Protein AF-R4WRN5-F1 (afdb_monomer_lite)

Sequence (174 aa):
MAAIRNYYRAGVRIISVTLNGCSTPWAKAANTNDTAPKADFLKAAVREMNRLGILIDIGGSDQATQDIILDESKAPVAAIGVGLKAIVDNPLNIDMNKIADKFKTNGGILMLTMDCALMASKPENCTADDFRKLLSTAKGTGLNLGLGGVFDSSAKTPPGLEFKDLPALFDSLH

InterPro domains:
  IPR008257 Peptidase M19 [PF01244] (2-173)
  IPR008257 Peptidase M19 [PS51365] (1-174)
  IPR008257 Peptidase M19 [PTHR10443] (2-173)
  IPR032466 Metal-dependent hydrolase [SSF51556] (3-136)

Foldsee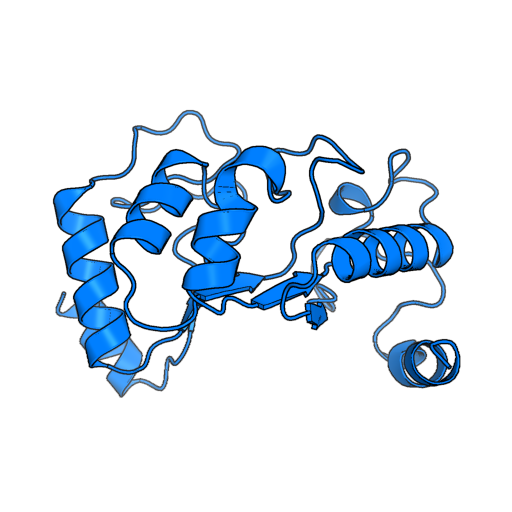k 3Di:
DVVVVVCVVVPAQEDECADAAGHDQAFAFQPDPDDHGPLVVLLVVLVVSLVSNRAYEPFRTHPRSVVSNLVRHQAAHEHAQAFACVQPVDSRHDDCVRCLVSNVVRLYEYAYEQFLNHQPPCSVADAVVSVVVRVVVVVVSVGHYHHRHCAPHPGDGHPQPHPVNVVVVVVVPD

Secondary structure (DSSP, 8-state):
-HHHHHHHHTT--EEES-BTTB--SSS-BTT--PPPP-HHHHHHHHHHHHHHTPEEE-TTB-HHHHHHHHHH-SS--EEEEE-BTTTS--TTSB-HHHHHHHHHHHT-EEEE---HHHH-SSGGG--HHHHHHHHHHHHHTT-EEEE---TTSSSPPPTT-SGGGHHHHHHTT-

Radius of gyration: 16.21 Å; chains: 1; bounding box: 40×31×41 Å

pLDDT: mean 93.56, std 5.92, range [57.69, 98.56]

Structure (mmCIF, N/CA/C/O backbone):
data_AF-R4WRN5-F1
#
_entry.id   AF-R4WRN5-F1
#
loop_
_atom_site.group_PDB
_atom_site.id
_atom_site.type_symbol
_atom_site.label_atom_id
_atom_site.label_alt_id
_atom_site.label_comp_id
_atom_site.label_asym_id
_atom_site.label_entity_id
_atom_site.label_seq_id
_atom_site.pdbx_PDB_ins_code
_atom_site.Cartn_x
_atom_site.Cartn_y
_atom_site.Cartn_z
_atom_site.occupancy
_atom_site.B_iso_or_equiv
_atom_site.auth_seq_id
_atom_site.auth_comp_id
_atom_site.auth_asym_id
_atom_site.auth_atom_id
_atom_site.pdbx_PDB_model_num
ATOM 1 N N . MET A 1 1 ? 16.235 -6.077 -14.374 1.00 91.62 1 MET A N 1
ATOM 2 C CA . MET A 1 1 ? 15.119 -7.048 -14.502 1.00 91.62 1 MET A CA 1
ATOM 3 C C . MET A 1 1 ? 15.473 -8.488 -14.116 1.00 91.62 1 MET A C 1
ATOM 5 O O . MET A 1 1 ? 14.589 -9.181 -13.630 1.00 91.62 1 MET A O 1
ATOM 9 N N . ALA A 1 2 ? 16.723 -8.960 -14.258 1.00 93.81 2 ALA A N 1
ATOM 10 C CA . ALA A 1 2 ? 17.101 -10.337 -13.886 1.00 93.81 2 ALA A CA 1
ATOM 11 C C . ALA A 1 2 ? 16.743 -10.727 -12.433 1.00 93.81 2 ALA A C 1
ATOM 13 O O . ALA A 1 2 ? 16.254 -11.829 -12.208 1.00 93.81 2 ALA A O 1
ATOM 14 N N . ALA A 1 3 ? 16.903 -9.806 -11.475 1.00 94.75 3 ALA A N 1
ATOM 15 C CA . ALA A 1 3 ? 16.552 -10.033 -10.071 1.00 94.75 3 ALA A CA 1
ATOM 16 C C . ALA A 1 3 ? 15.064 -10.381 -9.863 1.00 94.75 3 ALA A C 1
ATOM 18 O O . ALA A 1 3 ? 14.766 -11.380 -9.221 1.00 94.75 3 ALA A O 1
ATOM 19 N N . ILE A 1 4 ? 14.133 -9.632 -10.472 1.00 96.56 4 ILE A N 1
ATOM 20 C CA . ILE A 1 4 ? 12.682 -9.904 -10.387 1.00 96.56 4 ILE A CA 1
ATOM 21 C C . ILE A 1 4 ? 12.366 -11.315 -10.909 1.00 96.56 4 ILE A C 1
ATOM 23 O O . ILE A 1 4 ? 11.627 -12.069 -10.282 1.00 96.56 4 ILE A O 1
ATOM 27 N N . ARG A 1 5 ? 12.994 -11.719 -12.021 1.00 98.12 5 ARG A N 1
ATOM 28 C CA . ARG A 1 5 ? 12.837 -13.070 -12.589 1.00 98.12 5 ARG A CA 1
ATOM 29 C C . ARG A 1 5 ? 13.411 -14.158 -11.680 1.00 98.12 5 ARG A C 1
ATOM 31 O O . ARG A 1 5 ? 12.839 -15.241 -11.605 1.00 98.12 5 ARG A O 1
ATOM 38 N N . ASN A 1 6 ? 14.533 -13.889 -11.011 1.00 98.12 6 ASN A N 1
ATOM 39 C CA . ASN A 1 6 ? 15.113 -14.803 -10.025 1.00 98.12 6 ASN A CA 1
ATOM 40 C C . ASN A 1 6 ? 14.170 -14.987 -8.831 1.00 98.12 6 ASN A C 1
ATOM 42 O O . ASN A 1 6 ? 13.878 -16.124 -8.476 1.00 98.12 6 ASN A O 1
ATOM 46 N N . TYR A 1 7 ? 13.636 -13.896 -8.274 1.00 97.62 7 TYR A N 1
ATOM 47 C CA . TYR A 1 7 ? 12.658 -13.955 -7.184 1.00 97.62 7 TYR A CA 1
ATOM 48 C C . TYR A 1 7 ? 11.397 -14.720 -7.585 1.00 97.62 7 TYR A C 1
ATOM 50 O O . TYR A 1 7 ? 10.942 -15.589 -6.846 1.00 97.62 7 TYR A O 1
ATOM 58 N N . TYR A 1 8 ? 10.877 -14.479 -8.789 1.00 98.38 8 TYR A N 1
ATOM 59 C CA . TYR A 1 8 ? 9.744 -15.238 -9.312 1.00 98.38 8 TYR A CA 1
ATOM 60 C C . TYR A 1 8 ? 10.016 -16.747 -9.360 1.00 98.38 8 TYR A C 1
ATOM 62 O O . TYR A 1 8 ? 9.193 -17.544 -8.901 1.00 98.38 8 TYR A O 1
ATOM 70 N N . ARG A 1 9 ? 11.186 -17.146 -9.882 1.00 98.44 9 ARG A N 1
ATOM 71 C CA . ARG A 1 9 ? 11.615 -18.553 -9.921 1.00 98.44 9 ARG A CA 1
ATOM 72 C C . ARG A 1 9 ? 11.784 -19.156 -8.530 1.00 98.44 9 ARG A C 1
ATOM 74 O O . ARG A 1 9 ? 11.516 -20.337 -8.365 1.00 98.44 9 ARG A O 1
ATOM 81 N N . ALA A 1 10 ? 12.177 -18.348 -7.550 1.00 98.25 10 ALA A N 1
ATOM 82 C CA . ALA A 1 10 ? 12.261 -18.752 -6.150 1.00 98.25 10 ALA A CA 1
ATOM 83 C C . ALA A 1 10 ? 10.889 -18.853 -5.452 1.00 98.25 10 ALA A C 1
ATOM 85 O O . ALA A 1 10 ? 10.831 -19.258 -4.298 1.00 98.25 10 ALA A O 1
ATOM 86 N N . GLY A 1 11 ? 9.788 -18.502 -6.129 1.00 98.31 11 GLY A N 1
ATOM 87 C CA . GLY A 1 11 ? 8.427 -18.628 -5.597 1.00 98.31 11 GLY A CA 1
ATOM 88 C C . GLY A 1 11 ? 7.770 -17.314 -5.174 1.00 98.31 11 GLY A C 1
ATOM 89 O O . GLY A 1 11 ? 6.610 -17.332 -4.779 1.00 98.31 11 GLY A O 1
ATOM 90 N N . VAL A 1 12 ? 8.440 -16.164 -5.308 1.00 98.25 12 VAL A N 1
ATOM 91 C CA . VAL A 1 12 ? 7.850 -14.856 -4.970 1.00 98.25 12 VAL A CA 1
ATOM 92 C C . VAL A 1 12 ? 6.668 -14.541 -5.892 1.00 98.25 12 VAL A C 1
ATOM 94 O O . VAL A 1 12 ? 6.775 -14.660 -7.117 1.00 98.25 12 VAL A O 1
ATOM 97 N N . ARG A 1 13 ? 5.535 -14.136 -5.308 1.00 98.12 13 ARG A N 1
ATOM 98 C CA . ARG A 1 13 ? 4.293 -13.777 -6.027 1.00 98.12 13 ARG A CA 1
ATOM 99 C C . ARG A 1 13 ? 3.763 -12.387 -5.704 1.00 98.12 13 ARG A C 1
ATOM 101 O O . ARG A 1 13 ? 2.856 -11.921 -6.382 1.00 98.12 13 ARG A O 1
ATOM 108 N N . ILE A 1 14 ? 4.360 -11.719 -4.728 1.00 97.62 14 ILE A N 1
ATOM 109 C CA . ILE A 1 14 ? 4.066 -10.337 -4.379 1.00 97.62 14 ILE A CA 1
ATOM 110 C C . ILE A 1 14 ? 5.370 -9.609 -4.075 1.00 97.62 14 ILE A C 1
ATOM 112 O O . ILE A 1 14 ? 6.287 -10.204 -3.507 1.00 97.62 14 ILE A O 1
ATOM 116 N N . ILE A 1 15 ? 5.472 -8.348 -4.486 1.00 97.31 15 ILE A N 1
ATOM 117 C CA . ILE A 1 15 ? 6.605 -7.479 -4.163 1.00 97.31 15 ILE A CA 1
ATOM 118 C C . ILE A 1 15 ? 6.063 -6.141 -3.668 1.00 97.31 15 ILE A C 1
ATOM 120 O O . ILE A 1 15 ? 5.425 -5.416 -4.432 1.00 97.31 15 ILE A O 1
ATOM 124 N N . SER A 1 16 ? 6.380 -5.801 -2.418 1.00 96.31 16 SER A N 1
ATOM 125 C CA . SER A 1 16 ? 6.275 -4.435 -1.900 1.00 96.31 16 SER A CA 1
ATOM 126 C C . SER A 1 16 ? 7.426 -3.613 -2.468 1.00 96.31 16 SER A C 1
ATOM 128 O O . SER A 1 16 ? 8.598 -3.956 -2.290 1.00 96.31 16 SER A O 1
ATOM 130 N N . VAL A 1 17 ? 7.111 -2.553 -3.215 1.00 96.00 17 VAL A N 1
ATOM 131 C CA . VAL A 1 17 ? 8.131 -1.759 -3.933 1.00 96.00 17 VAL A CA 1
ATOM 132 C C . VAL A 1 17 ? 9.020 -0.938 -2.999 1.00 96.00 17 VAL A C 1
ATOM 134 O O . VAL A 1 17 ? 10.113 -0.525 -3.391 1.00 96.00 17 VAL A O 1
ATOM 137 N N . THR A 1 18 ? 8.548 -0.719 -1.774 1.00 95.44 18 THR A N 1
ATOM 138 C CA . THR A 1 18 ? 9.202 0.003 -0.679 1.00 95.44 18 THR A CA 1
ATOM 139 C C . THR A 1 18 ? 8.720 -0.552 0.659 1.00 95.44 18 THR A C 1
ATOM 141 O O . THR A 1 18 ? 7.716 -1.258 0.711 1.00 95.44 18 THR A O 1
ATOM 144 N N . LEU A 1 19 ? 9.399 -0.188 1.746 1.00 90.44 19 LEU A N 1
ATOM 145 C CA . LEU A 1 19 ? 8.935 -0.416 3.116 1.00 90.44 19 LEU A CA 1
ATOM 146 C C . LEU A 1 19 ? 9.020 0.886 3.920 1.00 90.44 19 LEU A C 1
ATOM 148 O O . LEU A 1 19 ? 9.644 1.854 3.485 1.00 90.44 19 LEU A O 1
ATOM 152 N N . ASN A 1 20 ? 8.403 0.904 5.103 1.00 89.06 20 ASN A N 1
ATOM 153 C CA . ASN A 1 20 ? 8.467 2.027 6.038 1.00 89.06 20 ASN A CA 1
ATOM 154 C C . ASN A 1 20 ? 9.929 2.462 6.283 1.00 89.06 20 ASN A C 1
ATOM 156 O O . ASN A 1 20 ? 10.742 1.677 6.768 1.00 89.06 20 ASN A O 1
ATOM 160 N N . GLY A 1 21 ? 10.258 3.705 5.921 1.00 89.56 21 GLY A N 1
ATOM 161 C CA . GLY A 1 21 ? 11.592 4.289 6.068 1.00 89.56 21 GLY A CA 1
ATOM 162 C C . GLY A 1 21 ? 12.654 3.746 5.104 1.00 89.56 21 GLY A C 1
ATOM 163 O O . GLY A 1 21 ? 13.825 4.080 5.256 1.00 89.56 21 GLY A O 1
ATOM 164 N N . CYS A 1 22 ? 12.283 2.908 4.132 1.00 92.06 22 CYS A N 1
ATOM 165 C CA . CYS A 1 22 ? 13.217 2.212 3.247 1.00 92.06 22 CYS A CA 1
ATOM 166 C C . CYS A 1 22 ? 12.805 2.356 1.777 1.00 92.06 22 CYS A C 1
ATOM 168 O O . CYS A 1 22 ? 11.980 1.589 1.265 1.00 92.06 22 CYS A O 1
ATOM 170 N N . SER A 1 23 ? 13.419 3.318 1.084 1.00 94.44 23 SER A N 1
ATOM 171 C CA . SER A 1 23 ? 13.331 3.414 -0.375 1.00 94.44 23 SER A CA 1
ATOM 172 C C . SER A 1 23 ? 14.168 2.331 -1.050 1.00 94.44 23 SER A C 1
ATOM 174 O O . SER A 1 23 ? 15.172 1.853 -0.520 1.00 94.44 23 SER A O 1
ATOM 176 N N . THR A 1 24 ? 13.789 1.971 -2.270 1.00 91.75 24 THR A N 1
ATOM 177 C CA . THR A 1 24 ? 14.636 1.168 -3.154 1.00 91.75 24 THR A CA 1
ATOM 178 C C . THR A 1 24 ? 15.350 2.086 -4.149 1.00 91.75 24 THR A C 1
ATOM 180 O O . THR A 1 24 ? 14.964 3.241 -4.320 1.00 91.75 24 THR A O 1
ATOM 183 N N . PRO A 1 25 ? 16.368 1.610 -4.892 1.00 89.88 25 PRO A N 1
ATOM 184 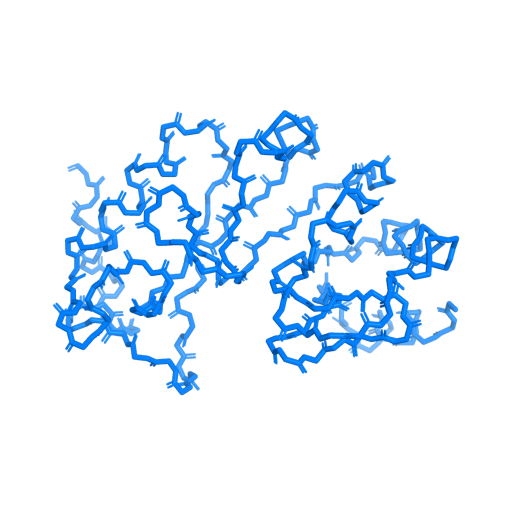C CA . PRO A 1 25 ? 17.038 2.434 -5.903 1.00 89.88 25 PRO A CA 1
ATOM 185 C C . PRO A 1 25 ? 16.138 2.950 -7.042 1.00 89.88 25 PRO A C 1
ATOM 187 O O . PRO A 1 25 ? 16.632 3.665 -7.918 1.00 89.88 25 PRO A O 1
ATOM 190 N N . TRP A 1 26 ? 14.868 2.535 -7.088 1.00 90.31 26 TRP A N 1
ATOM 191 C CA . TRP A 1 26 ? 13.920 2.809 -8.165 1.00 90.31 26 TRP A CA 1
ATOM 192 C C . TRP A 1 26 ? 12.517 3.236 -7.699 1.00 90.31 26 TRP A C 1
ATOM 194 O O . TRP A 1 26 ? 11.770 3.751 -8.529 1.00 90.31 26 TRP A O 1
ATOM 204 N N . ALA A 1 27 ? 12.179 3.099 -6.415 1.00 96.19 27 ALA A N 1
ATOM 205 C CA . ALA A 1 27 ? 10.916 3.537 -5.819 1.00 96.19 27 ALA A CA 1
ATOM 206 C C . ALA A 1 27 ? 11.168 4.224 -4.468 1.00 96.19 27 ALA A C 1
ATOM 208 O O . ALA A 1 27 ? 12.062 3.813 -3.725 1.00 96.19 27 ALA A O 1
ATOM 209 N N . LYS A 1 28 ? 10.383 5.257 -4.149 1.00 97.06 28 LYS A N 1
ATOM 210 C CA . LYS A 1 28 ? 10.576 6.082 -2.951 1.00 97.06 28 LYS A CA 1
ATOM 211 C C . LYS A 1 28 ? 9.559 5.735 -1.864 1.00 97.06 28 LYS A C 1
ATOM 213 O O . LYS A 1 28 ? 8.362 5.662 -2.134 1.00 97.06 28 LYS A O 1
ATOM 218 N N . ALA A 1 29 ? 10.036 5.539 -0.635 1.00 96.88 29 ALA A N 1
ATOM 219 C CA . ALA A 1 29 ? 9.181 5.324 0.529 1.00 96.88 29 ALA A CA 1
ATOM 220 C C . ALA A 1 29 ? 8.552 6.643 1.011 1.00 96.88 29 ALA A C 1
ATOM 222 O O . ALA A 1 29 ? 9.182 7.704 0.957 1.00 96.88 29 ALA A O 1
ATOM 223 N N . ALA A 1 30 ? 7.323 6.574 1.523 1.00 95.38 30 ALA A N 1
ATOM 224 C CA . ALA A 1 30 ? 6.486 7.738 1.817 1.00 95.38 30 ALA A CA 1
ATOM 225 C C . ALA A 1 30 ? 7.044 8.670 2.902 1.00 95.38 30 ALA A C 1
ATOM 227 O O . ALA A 1 30 ? 6.769 9.868 2.891 1.00 95.38 30 ALA A O 1
ATOM 228 N N . ASN A 1 31 ? 7.820 8.134 3.840 1.00 92.69 31 ASN A N 1
ATOM 229 C CA . ASN A 1 31 ? 8.346 8.848 5.002 1.00 92.69 31 ASN A CA 1
ATOM 230 C C . ASN A 1 31 ? 9.872 9.020 4.955 1.00 92.69 31 ASN A C 1
ATOM 232 O O . ASN A 1 31 ? 10.547 8.941 5.979 1.00 92.69 31 ASN A O 1
ATOM 236 N N . THR A 1 32 ? 10.416 9.254 3.760 1.00 92.75 32 THR A N 1
ATOM 237 C CA . THR A 1 32 ? 11.851 9.482 3.547 1.00 92.75 32 THR A CA 1
ATOM 238 C C . THR A 1 32 ? 12.114 10.782 2.787 1.00 92.75 32 THR A C 1
ATOM 240 O O . THR A 1 32 ? 11.305 11.238 1.972 1.00 92.75 32 THR A O 1
ATOM 243 N N . ASN A 1 33 ? 13.303 11.347 3.003 1.00 90.81 33 ASN A N 1
ATOM 244 C CA . ASN A 1 33 ? 13.830 12.470 2.220 1.00 90.81 33 ASN A CA 1
ATOM 245 C C . ASN A 1 33 ? 14.636 12.002 0.997 1.00 90.81 33 ASN A C 1
ATOM 247 O O . ASN A 1 33 ? 15.376 12.789 0.408 1.00 90.81 33 ASN A O 1
ATOM 251 N N . ASP A 1 34 ? 14.492 10.733 0.608 1.00 91.69 34 ASP A N 1
ATOM 252 C CA . ASP A 1 34 ? 15.205 10.166 -0.530 1.00 91.69 34 ASP A CA 1
ATOM 253 C C . ASP A 1 34 ? 14.795 10.830 -1.847 1.00 91.69 34 ASP A C 1
ATOM 255 O O . ASP A 1 34 ? 13.762 11.509 -1.965 1.00 91.69 34 ASP A O 1
ATOM 259 N N . THR A 1 35 ? 15.624 10.615 -2.865 1.00 88.19 35 THR A N 1
ATOM 260 C CA . THR A 1 35 ? 15.367 11.100 -4.219 1.00 88.19 35 THR A CA 1
ATOM 261 C C . THR A 1 35 ? 14.089 10.498 -4.794 1.00 88.19 35 THR A C 1
ATOM 263 O O . THR A 1 35 ? 13.702 9.383 -4.450 1.00 88.19 35 THR A O 1
ATOM 266 N N . ALA A 1 36 ? 13.468 11.229 -5.718 1.00 88.69 36 ALA A N 1
ATOM 267 C CA . ALA A 1 36 ? 12.290 10.782 -6.453 1.00 88.69 36 ALA A CA 1
ATOM 268 C C . ALA A 1 36 ? 12.478 9.392 -7.110 1.00 88.69 36 ALA A C 1
ATOM 270 O O . ALA A 1 36 ? 13.611 9.009 -7.437 1.00 88.69 36 ALA A O 1
ATOM 271 N N . PRO A 1 37 ? 11.381 8.645 -7.350 1.00 91.12 37 PRO A N 1
ATOM 272 C CA . PRO A 1 37 ? 11.440 7.357 -8.034 1.00 91.12 37 PRO A CA 1
ATOM 273 C C . PRO A 1 37 ? 12.080 7.480 -9.422 1.00 91.12 37 PRO A C 1
ATOM 275 O O . PRO A 1 37 ? 11.872 8.452 -10.154 1.00 91.12 37 PRO A O 1
ATOM 278 N N . LYS A 1 38 ? 12.830 6.452 -9.831 1.00 94.56 38 LYS A N 1
ATOM 279 C CA . LYS A 1 38 ? 13.424 6.392 -11.175 1.00 94.56 38 LYS A CA 1
ATOM 280 C C . LYS A 1 38 ? 12.375 5.900 -12.164 1.00 94.56 38 LYS A C 1
ATOM 282 O O . LYS A 1 38 ? 12.301 4.702 -12.434 1.00 94.56 38 LYS A O 1
ATOM 287 N N . ALA A 1 39 ? 11.574 6.829 -12.685 1.00 94.44 39 ALA A N 1
ATOM 288 C CA . ALA A 1 39 ? 10.355 6.543 -13.443 1.00 94.44 39 ALA A CA 1
ATOM 289 C C . ALA A 1 39 ? 10.523 5.482 -14.544 1.00 94.44 39 ALA A C 1
ATOM 291 O O . ALA A 1 39 ? 9.764 4.517 -14.566 1.00 94.44 39 ALA A O 1
ATOM 292 N N . ASP A 1 40 ? 11.530 5.595 -15.412 1.00 96.62 40 ASP A N 1
ATOM 293 C CA . ASP A 1 40 ? 11.714 4.640 -16.517 1.00 96.62 40 ASP A CA 1
ATOM 294 C C . ASP A 1 40 ? 12.034 3.224 -16.028 1.00 96.62 40 ASP A C 1
ATOM 296 O O . ASP A 1 40 ? 11.514 2.235 -16.553 1.00 96.62 40 ASP A O 1
ATOM 300 N N . PHE A 1 41 ? 12.854 3.115 -14.979 1.00 96.50 41 PHE A N 1
ATOM 301 C CA . PHE A 1 41 ? 13.166 1.821 -14.383 1.00 96.50 41 PHE A CA 1
ATOM 302 C C . PHE A 1 41 ? 11.948 1.238 -13.668 1.00 96.50 41 PHE A C 1
ATOM 304 O O . PHE A 1 41 ? 11.664 0.051 -13.827 1.00 96.50 41 PHE A O 1
ATOM 311 N N . LEU A 1 42 ? 11.223 2.061 -12.904 1.00 97.75 42 LEU A N 1
ATOM 312 C CA . LEU A 1 42 ? 10.011 1.654 -12.201 1.00 97.75 42 LEU A CA 1
ATOM 313 C C . LEU A 1 42 ? 8.957 1.145 -13.191 1.00 97.75 42 LEU A C 1
ATOM 315 O O . LEU A 1 42 ? 8.451 0.041 -13.015 1.00 97.75 42 LEU A O 1
ATOM 319 N N . LYS A 1 43 ? 8.714 1.861 -14.295 1.00 98.31 43 LYS A N 1
ATOM 320 C CA . LYS A 1 43 ? 7.802 1.416 -15.361 1.00 98.31 43 LYS A CA 1
ATOM 321 C C . LYS A 1 43 ? 8.228 0.080 -15.967 1.00 98.31 43 LYS A C 1
ATOM 323 O O . LYS A 1 43 ? 7.411 -0.824 -16.137 1.00 98.31 43 LYS A O 1
ATOM 328 N N . ALA A 1 44 ? 9.519 -0.089 -16.258 1.00 98.00 44 ALA A N 1
ATOM 329 C CA . ALA A 1 44 ? 10.042 -1.359 -16.759 1.00 98.00 44 ALA A CA 1
ATOM 330 C C . ALA A 1 44 ? 9.875 -2.507 -15.744 1.00 98.00 44 ALA A C 1
ATOM 332 O O . ALA A 1 44 ? 9.559 -3.631 -16.140 1.00 98.00 44 ALA A O 1
ATOM 333 N N . ALA A 1 45 ? 10.045 -2.233 -14.447 1.00 97.81 45 ALA A N 1
ATOM 334 C CA . ALA A 1 45 ? 9.816 -3.200 -13.377 1.00 97.81 45 ALA A CA 1
ATOM 335 C C . ALA A 1 45 ? 8.333 -3.581 -13.256 1.00 97.81 45 ALA A C 1
ATOM 337 O O . ALA A 1 45 ? 8.032 -4.770 -13.182 1.00 97.81 45 ALA A O 1
ATOM 338 N N . VAL A 1 46 ? 7.415 -2.607 -13.310 1.00 98.44 46 VAL A N 1
ATOM 339 C CA . VAL A 1 46 ? 5.955 -2.826 -13.300 1.00 98.44 46 VAL A CA 1
ATOM 340 C C . VAL A 1 46 ? 5.537 -3.739 -14.449 1.00 98.44 46 VAL A C 1
ATOM 342 O O . VAL A 1 46 ? 4.904 -4.769 -14.218 1.00 98.44 46 VAL A O 1
ATOM 345 N N . ARG A 1 47 ? 5.972 -3.434 -15.678 1.00 98.44 47 ARG A N 1
ATOM 346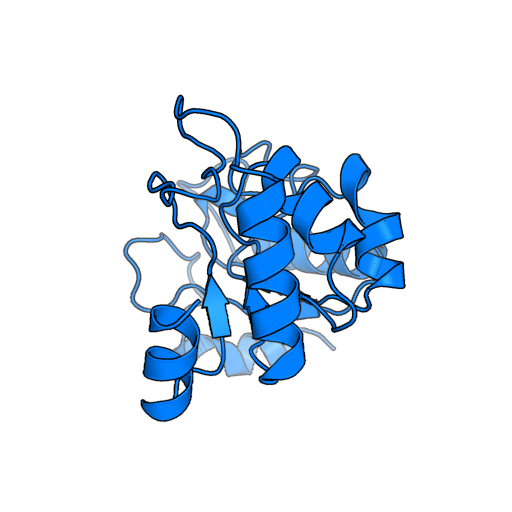 C CA . ARG A 1 47 ? 5.696 -4.268 -16.861 1.00 98.44 47 ARG A CA 1
ATOM 347 C C . ARG A 1 47 ? 6.187 -5.701 -16.682 1.00 98.44 47 ARG A C 1
ATOM 349 O O . ARG A 1 47 ? 5.486 -6.642 -17.043 1.00 98.44 47 ARG A O 1
ATOM 356 N N . GLU A 1 48 ? 7.386 -5.880 -16.133 1.00 98.38 48 GLU A N 1
ATOM 357 C CA . GLU A 1 48 ? 7.957 -7.208 -15.910 1.00 98.38 48 GLU A CA 1
ATOM 358 C C . GLU A 1 48 ? 7.217 -7.977 -14.804 1.00 98.38 48 GLU A C 1
ATOM 360 O O . GLU A 1 48 ? 6.976 -9.172 -14.968 1.00 98.38 48 GLU A O 1
ATOM 365 N N . MET A 1 49 ? 6.811 -7.310 -13.719 1.00 98.50 49 MET A N 1
ATOM 366 C CA . MET A 1 49 ? 5.992 -7.909 -12.659 1.00 98.50 49 MET A CA 1
ATOM 367 C C . MET A 1 49 ? 4.615 -8.325 -13.187 1.00 98.50 49 MET A C 1
ATOM 369 O O . MET A 1 49 ? 4.219 -9.472 -12.990 1.00 98.50 49 MET A O 1
ATOM 373 N N . ASN A 1 50 ? 3.937 -7.463 -13.954 1.00 98.56 50 ASN A N 1
ATOM 374 C CA . ASN A 1 50 ? 2.686 -7.814 -14.630 1.00 98.56 50 ASN A CA 1
ATOM 375 C C . ASN A 1 50 ? 2.865 -9.009 -15.581 1.00 98.56 50 ASN A C 1
ATOM 377 O O . ASN A 1 50 ? 2.069 -9.943 -15.542 1.00 98.56 50 ASN A O 1
ATOM 381 N N . ARG A 1 51 ? 3.931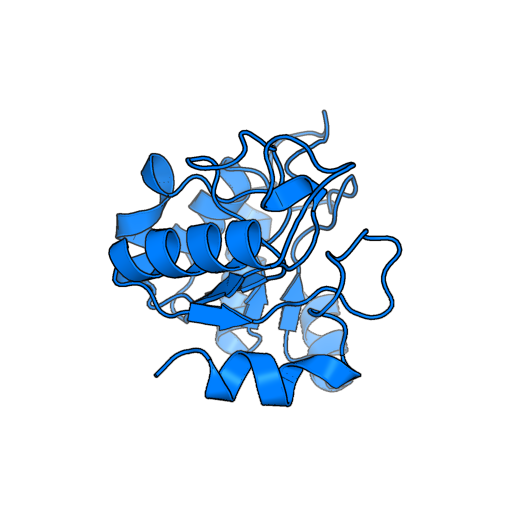 -9.026 -16.397 1.00 98.50 51 ARG A N 1
ATOM 382 C CA . ARG A 1 51 ? 4.229 -10.130 -17.331 1.00 98.50 51 ARG A CA 1
ATOM 383 C C . ARG A 1 51 ? 4.420 -11.471 -16.615 1.00 98.50 51 ARG A C 1
ATOM 385 O O . ARG A 1 51 ? 4.113 -12.514 -17.184 1.00 98.50 51 ARG A O 1
ATOM 392 N N . LEU A 1 52 ? 4.976 -11.451 -15.405 1.00 98.44 52 LEU A N 1
ATOM 393 C CA . LEU A 1 52 ? 5.221 -12.644 -14.590 1.00 98.44 52 LEU A CA 1
ATOM 394 C C . LEU A 1 52 ? 4.016 -13.051 -13.728 1.00 98.44 52 LEU A C 1
ATOM 396 O O . LEU A 1 52 ? 4.015 -14.157 -13.193 1.00 98.44 52 LEU A O 1
ATOM 400 N N . GLY A 1 53 ? 3.011 -12.186 -13.576 1.00 98.06 53 GLY A N 1
ATOM 401 C CA . GLY A 1 53 ? 1.919 -12.398 -12.625 1.00 98.06 53 GLY A CA 1
ATOM 402 C C . GLY A 1 53 ? 2.350 -12.201 -11.168 1.00 98.06 53 GLY A C 1
ATOM 403 O O . GLY A 1 53 ? 1.912 -12.939 -10.291 1.00 98.06 53 GLY A O 1
ATOM 404 N N . ILE A 1 54 ? 3.248 -11.245 -10.912 1.00 98.56 54 ILE A N 1
ATOM 405 C CA . ILE A 1 54 ? 3.598 -10.793 -9.560 1.00 98.56 54 ILE A CA 1
ATOM 406 C C . ILE A 1 54 ? 2.666 -9.640 -9.183 1.00 98.56 54 ILE A C 1
ATOM 408 O O . ILE A 1 54 ? 2.605 -8.639 -9.900 1.00 98.56 54 ILE A O 1
ATOM 412 N N . LEU A 1 55 ? 1.981 -9.771 -8.047 1.00 98.38 55 LEU A N 1
ATOM 413 C CA . LEU A 1 55 ? 1.189 -8.698 -7.456 1.00 98.38 55 LEU A CA 1
ATOM 414 C C . LEU A 1 55 ? 2.119 -7.583 -6.962 1.00 98.38 55 LEU A C 1
ATOM 416 O O . LEU A 1 55 ? 3.119 -7.840 -6.288 1.00 98.38 55 LEU A O 1
ATOM 420 N N . ILE A 1 56 ? 1.799 -6.344 -7.319 1.00 98.56 56 ILE A N 1
ATOM 421 C CA . ILE A 1 56 ? 2.579 -5.174 -6.919 1.00 98.56 56 ILE A CA 1
ATOM 422 C C . ILE A 1 56 ? 1.912 -4.575 -5.690 1.00 98.56 56 ILE A C 1
ATOM 424 O O . ILE A 1 56 ? 0.744 -4.194 -5.761 1.00 98.56 56 ILE A O 1
ATOM 428 N N . ASP A 1 57 ? 2.649 -4.499 -4.586 1.00 98.00 57 ASP A N 1
ATOM 429 C CA . ASP A 1 57 ? 2.211 -3.808 -3.380 1.00 98.00 57 ASP A CA 1
ATOM 430 C C . ASP A 1 57 ? 2.814 -2.396 -3.331 1.00 98.00 57 ASP A C 1
ATOM 432 O O . ASP A 1 57 ? 4.037 -2.219 -3.362 1.00 98.00 57 ASP A O 1
ATOM 436 N N . ILE A 1 58 ? 1.932 -1.395 -3.298 1.00 97.62 58 ILE A N 1
ATOM 437 C CA . ILE A 1 58 ? 2.266 0.034 -3.236 1.00 97.62 58 ILE A CA 1
ATOM 438 C C . ILE A 1 58 ? 2.248 0.581 -1.800 1.00 97.62 58 ILE A C 1
ATOM 440 O O . ILE A 1 58 ? 2.497 1.773 -1.599 1.00 97.62 58 ILE A O 1
ATOM 444 N N . GLY A 1 59 ? 1.955 -0.258 -0.801 1.00 96.00 59 GLY A N 1
ATOM 445 C CA . GLY A 1 59 ? 2.000 0.107 0.612 1.00 96.00 59 GLY A CA 1
ATOM 446 C C . GLY A 1 59 ? 3.348 0.721 1.004 1.00 96.00 59 GLY A C 1
ATOM 447 O O . GLY A 1 59 ? 4.413 0.288 0.564 1.00 96.00 59 GLY A O 1
ATOM 448 N N . GLY A 1 60 ? 3.303 1.794 1.796 1.00 93.88 60 GLY A N 1
ATOM 449 C CA . GLY A 1 60 ? 4.498 2.507 2.257 1.00 93.88 60 GLY A CA 1
ATOM 450 C C . GLY A 1 60 ? 5.254 3.310 1.189 1.00 93.88 60 GLY A C 1
ATOM 451 O O . GLY A 1 60 ? 6.244 3.956 1.535 1.00 93.88 60 GLY A O 1
ATOM 452 N N . SER A 1 61 ? 4.811 3.314 -0.073 1.00 97.25 61 SER A N 1
ATOM 453 C CA . SER A 1 61 ? 5.419 4.124 -1.137 1.00 97.25 61 SER A CA 1
ATOM 454 C C . SER A 1 61 ? 4.869 5.549 -1.169 1.00 97.25 61 SER A C 1
ATOM 456 O O . SER A 1 61 ? 3.746 5.806 -0.735 1.00 97.25 61 SER A O 1
ATOM 458 N N . ASP A 1 62 ? 5.663 6.495 -1.667 1.00 96.88 62 ASP A N 1
ATOM 459 C CA . ASP A 1 62 ? 5.241 7.884 -1.827 1.00 96.88 62 ASP A CA 1
ATOM 460 C C . ASP A 1 62 ? 4.241 8.076 -2.981 1.00 96.88 62 ASP A C 1
ATOM 462 O O . ASP A 1 62 ? 4.065 7.215 -3.842 1.00 96.88 62 ASP A O 1
ATOM 466 N N . GLN A 1 63 ? 3.599 9.247 -3.024 1.00 96.69 63 GLN A N 1
ATOM 467 C CA . GLN A 1 63 ? 2.577 9.557 -4.029 1.00 96.69 63 GLN A CA 1
ATOM 468 C C . GLN A 1 63 ? 3.095 9.404 -5.469 1.00 96.69 63 GLN A C 1
ATOM 470 O O . GLN A 1 63 ? 2.412 8.828 -6.310 1.00 96.69 63 GLN A O 1
ATOM 475 N N . ALA A 1 64 ? 4.314 9.875 -5.754 1.00 97.00 64 ALA A N 1
ATOM 476 C CA . ALA A 1 64 ? 4.885 9.796 -7.096 1.00 97.00 64 ALA A CA 1
ATOM 477 C C . ALA A 1 64 ? 5.113 8.342 -7.539 1.00 97.00 64 ALA A C 1
ATOM 479 O O . ALA A 1 64 ? 4.848 7.995 -8.691 1.00 97.00 64 ALA A O 1
ATOM 480 N N . THR A 1 65 ? 5.575 7.477 -6.631 1.00 98.06 65 THR A N 1
ATOM 481 C CA . THR A 1 65 ? 5.721 6.041 -6.889 1.00 98.06 65 THR A CA 1
ATOM 482 C C . THR A 1 65 ? 4.361 5.393 -7.147 1.00 98.06 65 THR A C 1
ATOM 484 O O . THR A 1 65 ? 4.225 4.661 -8.129 1.00 98.06 65 THR A O 1
ATOM 487 N N . GLN A 1 66 ? 3.353 5.690 -6.317 1.00 98.06 66 GLN A N 1
ATOM 488 C CA . GLN A 1 66 ? 1.987 5.176 -6.484 1.00 98.06 66 GLN A CA 1
ATOM 489 C C . GLN A 1 66 ? 1.411 5.552 -7.854 1.00 98.06 66 GLN A C 1
ATOM 491 O O . GLN A 1 66 ? 0.908 4.683 -8.563 1.00 98.06 66 GLN A O 1
ATOM 496 N N . ASP A 1 67 ? 1.542 6.818 -8.257 1.00 97.88 67 ASP A N 1
ATOM 497 C CA . ASP A 1 67 ? 1.047 7.310 -9.543 1.00 97.88 67 ASP A CA 1
ATOM 498 C C . ASP A 1 67 ? 1.708 6.608 -10.730 1.00 97.88 67 ASP A C 1
ATOM 500 O O . ASP A 1 67 ? 1.012 6.119 -11.617 1.00 97.88 67 ASP A O 1
ATOM 504 N N . ILE A 1 68 ? 3.041 6.482 -10.726 1.00 98.44 68 ILE A N 1
ATOM 505 C CA . ILE A 1 68 ? 3.766 5.801 -11.809 1.00 98.44 68 ILE A CA 1
ATOM 506 C C . ILE A 1 68 ? 3.333 4.336 -11.927 1.00 98.44 68 ILE A C 1
ATOM 508 O O . ILE A 1 68 ? 3.198 3.825 -13.039 1.00 98.44 68 ILE A O 1
ATOM 512 N N . ILE A 1 69 ? 3.140 3.649 -10.799 1.00 98.50 69 ILE A N 1
ATOM 513 C CA . ILE A 1 69 ? 2.718 2.246 -10.793 1.00 98.50 69 ILE A CA 1
ATOM 514 C C . ILE A 1 69 ? 1.285 2.111 -11.303 1.00 98.50 69 ILE A C 1
ATOM 516 O O . ILE A 1 69 ? 1.033 1.247 -12.140 1.00 98.50 69 ILE A O 1
ATOM 520 N N . LEU A 1 70 ? 0.360 2.947 -10.830 1.00 98.31 70 LEU A N 1
ATOM 521 C CA . LEU A 1 70 ? -1.046 2.899 -11.237 1.00 98.31 70 LEU A CA 1
ATOM 522 C C . LEU A 1 70 ? -1.237 3.248 -12.716 1.00 98.31 70 LEU A C 1
ATOM 524 O O . LEU A 1 70 ? -2.064 2.623 -13.374 1.00 98.31 70 LEU A O 1
ATOM 528 N N . ASP A 1 71 ? -0.451 4.186 -13.245 1.00 98.06 71 ASP A N 1
ATOM 529 C CA . ASP A 1 71 ? -0.507 4.572 -14.659 1.00 98.06 71 ASP A CA 1
ATOM 530 C C . ASP A 1 71 ? 0.066 3.485 -15.588 1.00 98.06 71 ASP A C 1
ATOM 532 O O . ASP A 1 71 ? -0.312 3.395 -16.756 1.00 98.06 71 ASP A O 1
ATOM 536 N N . GLU A 1 72 ? 0.994 2.660 -15.094 1.00 98.44 72 GLU A N 1
ATOM 537 C CA . GLU A 1 72 ? 1.681 1.643 -15.896 1.00 98.44 72 GLU A CA 1
ATOM 538 C C . GLU A 1 72 ? 1.097 0.229 -15.731 1.00 98.44 72 GLU A C 1
ATOM 540 O O . GLU A 1 72 ? 1.172 -0.585 -16.657 1.00 98.44 72 GLU A O 1
ATOM 545 N N . SER A 1 73 ? 0.537 -0.097 -14.563 1.00 98.44 73 SER A N 1
ATOM 546 C CA . SER A 1 73 ? 0.105 -1.459 -14.252 1.00 98.44 73 SER A CA 1
ATOM 547 C C . SER A 1 73 ? -1.165 -1.838 -15.010 1.00 98.44 73 SER A C 1
ATOM 549 O O . SER A 1 73 ? -2.215 -1.214 -14.876 1.00 98.44 73 SER A O 1
ATOM 551 N N . LYS A 1 74 ? -1.087 -2.945 -15.750 1.00 97.38 74 LYS A N 1
ATOM 552 C CA . LYS A 1 74 ? -2.216 -3.568 -16.461 1.00 97.38 74 LYS A CA 1
ATOM 553 C C . LYS A 1 74 ? -2.936 -4.636 -15.639 1.00 97.38 74 LYS A C 1
ATOM 555 O O . LYS A 1 74 ? -3.913 -5.208 -16.111 1.00 97.38 74 LYS A O 1
ATOM 560 N N . ALA A 1 75 ? -2.423 -4.940 -14.450 1.00 97.75 75 ALA A N 1
ATOM 561 C CA . ALA A 1 75 ? -3.022 -5.870 -13.501 1.00 97.75 75 ALA A CA 1
ATOM 562 C C . ALA A 1 75 ? -3.366 -5.141 -12.190 1.00 97.75 75 ALA A C 1
ATOM 564 O O . ALA A 1 75 ? -2.715 -4.129 -11.883 1.00 97.75 75 ALA A O 1
ATOM 565 N N . PRO A 1 76 ? -4.334 -5.656 -11.410 1.00 98.06 76 PRO A N 1
ATOM 566 C CA . PRO A 1 76 ? -4.653 -5.121 -10.093 1.00 98.06 76 PRO A CA 1
ATOM 567 C C . PRO A 1 76 ? -3.418 -5.003 -9.197 1.00 98.06 76 PRO A C 1
ATOM 569 O O . PRO A 1 76 ? -2.599 -5.923 -9.135 1.00 98.06 76 PRO A O 1
ATOM 572 N N . VAL A 1 77 ? -3.295 -3.875 -8.502 1.00 98.38 77 VAL A N 1
ATOM 573 C CA . VAL A 1 77 ? -2.286 -3.647 -7.459 1.00 98.38 77 VAL A CA 1
ATOM 574 C C . VAL A 1 77 ? -2.891 -3.839 -6.070 1.00 98.38 77 VAL A C 1
ATOM 576 O O . VAL A 1 77 ? -4.108 -3.781 -5.891 1.00 98.38 77 VAL A O 1
ATOM 579 N N . ALA A 1 78 ? -2.043 -4.043 -5.070 1.00 98.00 78 ALA A N 1
ATOM 580 C CA . ALA A 1 78 ? -2.439 -4.034 -3.669 1.00 98.00 78 ALA A CA 1
ATOM 581 C C . ALA A 1 78 ? -1.836 -2.821 -2.955 1.00 98.00 78 ALA A C 1
ATOM 583 O O . ALA A 1 78 ? -0.748 -2.374 -3.301 1.00 98.00 78 ALA A O 1
ATOM 584 N N . ALA A 1 79 ? -2.528 -2.303 -1.947 1.00 97.19 79 ALA A N 1
ATOM 585 C CA . ALA A 1 79 ? -1.927 -1.459 -0.922 1.00 97.19 79 ALA A CA 1
ATOM 586 C C . ALA A 1 79 ? -2.082 -2.187 0.412 1.00 97.19 79 ALA A C 1
ATOM 588 O O . ALA A 1 79 ? -3.194 -2.276 0.941 1.00 97.19 79 ALA A O 1
ATOM 589 N N . ILE A 1 80 ? -0.995 -2.777 0.910 1.00 95.62 80 ILE A N 1
ATOM 590 C CA . ILE A 1 80 ? -1.039 -3.683 2.059 1.00 95.62 80 ILE A CA 1
ATOM 591 C C . ILE A 1 80 ? -0.659 -2.982 3.355 1.00 95.62 80 ILE A C 1
ATOM 593 O O . ILE A 1 80 ? 0.304 -2.224 3.405 1.00 95.62 80 ILE A O 1
ATOM 597 N N . GLY A 1 81 ? -1.412 -3.271 4.421 1.00 94.44 81 GLY A N 1
ATOM 598 C CA . GLY A 1 81 ? -1.112 -2.768 5.759 1.00 94.44 81 GLY A CA 1
ATOM 599 C C . GLY A 1 81 ? -1.299 -1.257 5.860 1.00 94.44 81 GLY A C 1
ATOM 600 O O . GLY A 1 81 ? -0.577 -0.596 6.601 1.00 94.44 81 GLY A O 1
ATOM 601 N N . VAL A 1 82 ? -2.276 -0.710 5.133 1.00 95.56 82 VAL A N 1
ATOM 602 C CA . VAL A 1 82 ? -2.521 0.735 5.055 1.00 95.56 82 VAL A CA 1
ATOM 603 C C . VAL A 1 82 ? -3.792 1.147 5.794 1.00 95.56 82 VAL A C 1
ATOM 605 O O . VAL A 1 82 ? -4.764 0.393 5.871 1.00 95.56 82 VAL A O 1
ATOM 608 N N . GLY A 1 83 ? -3.799 2.372 6.314 1.00 96.88 83 GLY A N 1
ATOM 609 C CA . GLY A 1 83 ? -5.010 3.112 6.661 1.00 96.88 83 GLY A CA 1
ATOM 610 C C . GLY A 1 83 ? -5.358 4.155 5.592 1.00 96.88 83 GLY A C 1
ATOM 611 O O . GLY A 1 83 ? -4.823 4.154 4.479 1.00 96.88 83 GLY A O 1
ATOM 612 N N . LEU A 1 84 ? -6.250 5.082 5.942 1.00 97.31 84 LEU A N 1
ATOM 613 C CA . LEU A 1 84 ? -6.702 6.168 5.066 1.00 97.31 84 LEU A CA 1
ATOM 614 C C . LEU A 1 84 ? -6.273 7.527 5.623 1.00 97.31 84 LEU A C 1
ATOM 616 O O . LEU A 1 84 ? -6.526 7.819 6.795 1.00 97.31 84 LEU A O 1
ATOM 620 N N . LYS A 1 85 ? -5.715 8.400 4.772 1.00 97.00 85 LYS A N 1
ATOM 621 C CA . LYS A 1 85 ? -5.310 9.757 5.192 1.00 97.00 85 LYS A CA 1
ATOM 622 C C . LYS A 1 85 ? -6.467 10.616 5.687 1.00 97.00 85 LYS A C 1
ATOM 624 O O . LYS A 1 85 ? -6.273 11.475 6.535 1.00 97.00 85 LYS A O 1
ATOM 629 N N . ALA A 1 86 ? -7.679 10.340 5.209 1.00 96.00 86 ALA A N 1
ATOM 630 C CA . ALA A 1 86 ? -8.893 11.001 5.681 1.00 96.00 86 ALA A CA 1
ATOM 631 C C . ALA A 1 86 ? -9.209 10.727 7.168 1.00 96.00 86 ALA A C 1
ATOM 633 O O . ALA A 1 86 ? -10.003 11.454 7.759 1.00 96.00 86 ALA A O 1
ATOM 634 N N . ILE A 1 87 ? -8.622 9.683 7.769 1.00 96.75 87 ILE A N 1
ATOM 635 C CA . ILE A 1 87 ? -8.813 9.330 9.186 1.00 96.75 87 ILE A CA 1
ATOM 636 C C . ILE A 1 87 ? -7.602 9.757 10.012 1.00 96.75 87 ILE A C 1
ATOM 638 O O . ILE A 1 87 ? -7.755 10.443 11.022 1.00 96.75 87 ILE A O 1
ATOM 642 N N . VAL A 1 88 ? -6.407 9.351 9.580 1.00 97.31 88 VAL A N 1
ATOM 643 C CA . VAL A 1 88 ? -5.136 9.729 10.203 1.00 97.31 88 VAL A CA 1
ATOM 644 C C . VAL A 1 88 ? -4.209 10.220 9.104 1.00 97.31 88 VAL A C 1
ATOM 646 O O . VAL A 1 88 ? -3.854 9.444 8.213 1.00 97.31 88 VAL A O 1
ATOM 649 N N . ASP A 1 89 ? -3.794 11.484 9.180 1.00 96.38 89 ASP A N 1
ATOM 650 C CA . ASP A 1 89 ? -2.826 12.070 8.249 1.00 96.38 89 ASP A CA 1
ATOM 651 C C . ASP A 1 89 ? -1.409 11.559 8.551 1.00 96.38 89 ASP A C 1
ATOM 653 O O . ASP A 1 89 ? -0.576 12.220 9.168 1.00 96.38 89 ASP A O 1
ATOM 657 N N . ASN A 1 90 ? -1.172 10.306 8.168 1.00 95.94 90 ASN A N 1
ATOM 658 C CA . ASN A 1 90 ? 0.106 9.621 8.269 1.00 95.94 90 ASN A CA 1
ATOM 659 C C . ASN A 1 90 ? 0.671 9.417 6.851 1.00 95.94 90 ASN A C 1
ATOM 661 O O . ASN A 1 90 ? -0.076 8.988 5.966 1.00 95.94 90 ASN A O 1
ATOM 665 N N . PRO A 1 91 ? 1.970 9.664 6.596 1.00 95.19 91 PRO A N 1
ATOM 666 C CA . PRO A 1 91 ? 2.577 9.417 5.288 1.00 95.19 91 PRO A CA 1
ATOM 667 C C . PRO A 1 91 ? 2.377 7.992 4.752 1.00 95.19 91 PRO A C 1
ATOM 669 O O . PRO A 1 91 ? 2.274 7.826 3.542 1.00 95.19 91 PRO A O 1
ATOM 672 N N . LEU A 1 92 ? 2.290 6.987 5.629 1.00 95.06 92 LEU A N 1
ATOM 673 C CA . LEU A 1 92 ? 2.087 5.579 5.265 1.00 95.06 92 LEU A CA 1
ATOM 674 C C . LEU A 1 92 ? 0.630 5.242 4.902 1.00 95.06 92 LEU A C 1
ATOM 676 O O . LEU A 1 92 ? 0.372 4.173 4.350 1.00 95.06 92 LEU A O 1
ATOM 680 N N . ASN A 1 93 ? -0.319 6.138 5.191 1.00 97.00 93 ASN A N 1
ATOM 681 C CA . ASN A 1 93 ? -1.716 5.971 4.811 1.00 97.00 93 ASN A CA 1
ATOM 682 C C . ASN A 1 93 ? -1.972 6.401 3.367 1.00 97.00 93 ASN A C 1
ATOM 684 O O . ASN A 1 93 ? -1.338 7.317 2.839 1.00 97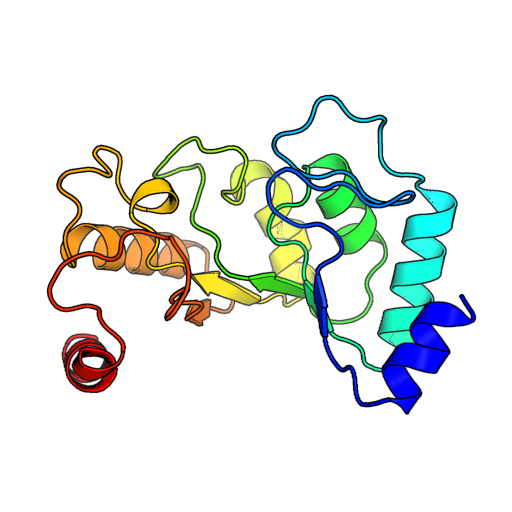.00 93 ASN A O 1
ATOM 688 N N . ILE A 1 94 ? -2.967 5.771 2.743 1.00 96.69 94 ILE A N 1
ATOM 689 C CA . ILE A 1 94 ? -3.347 6.059 1.361 1.00 96.69 94 ILE A CA 1
ATOM 690 C C . ILE A 1 94 ? -4.189 7.335 1.283 1.00 96.69 94 ILE A C 1
ATOM 692 O O . ILE A 1 94 ? -5.167 7.516 2.017 1.00 96.69 94 ILE A O 1
ATOM 696 N N . ASP A 1 95 ? -3.810 8.219 0.359 1.00 97.00 95 ASP A N 1
ATOM 697 C CA . ASP A 1 95 ? -4.553 9.431 0.023 1.00 97.00 95 ASP A CA 1
ATOM 698 C C . ASP A 1 95 ? -5.585 9.133 -1.068 1.00 97.00 95 ASP A C 1
ATOM 700 O O . ASP A 1 95 ? -5.338 9.266 -2.270 1.00 97.00 95 ASP A O 1
ATOM 704 N N . MET A 1 96 ? -6.768 8.705 -0.638 1.00 94.25 96 MET A N 1
ATOM 705 C CA . MET A 1 96 ? -7.848 8.347 -1.555 1.00 94.25 96 MET A CA 1
ATOM 706 C C . MET A 1 96 ? -8.307 9.512 -2.435 1.00 94.25 96 MET A C 1
ATOM 708 O O . MET A 1 96 ? -8.723 9.274 -3.564 1.00 94.25 96 MET A O 1
ATOM 712 N N . ASN A 1 97 ? -8.157 10.763 -1.990 1.00 94.12 97 ASN A N 1
ATOM 713 C CA . ASN A 1 97 ? -8.513 11.924 -2.809 1.00 94.12 97 ASN A CA 1
ATOM 714 C C . ASN A 1 97 ? -7.626 12.056 -4.055 1.00 94.12 97 ASN A C 1
ATOM 716 O O . ASN A 1 97 ? -8.024 12.705 -5.018 1.00 94.12 97 ASN A O 1
ATOM 720 N N . LYS A 1 98 ? -6.427 11.462 -4.039 1.00 95.38 98 LYS A N 1
ATOM 721 C CA . LYS A 1 98 ? -5.475 11.527 -5.153 1.00 95.38 98 LYS A CA 1
ATOM 722 C C . LYS A 1 98 ? -5.541 10.321 -6.071 1.00 95.38 98 LYS A C 1
ATOM 724 O O . LYS A 1 98 ? -5.378 10.481 -7.276 1.00 95.38 98 LYS A O 1
ATOM 729 N N . ILE A 1 99 ? -5.750 9.126 -5.515 1.00 95.19 99 ILE A N 1
ATOM 730 C CA . ILE A 1 99 ? -5.586 7.887 -6.286 1.00 95.19 99 ILE A CA 1
ATOM 731 C C . ILE A 1 99 ? -6.880 7.113 -6.545 1.00 95.19 99 ILE A C 1
ATOM 733 O O . ILE A 1 99 ? -6.828 6.164 -7.324 1.00 95.19 99 ILE A O 1
ATOM 737 N N . ALA A 1 100 ? -8.022 7.472 -5.939 1.00 94.38 100 ALA A N 1
ATOM 738 C CA . ALA A 1 100 ? -9.236 6.646 -5.986 1.00 94.38 100 ALA A CA 1
ATOM 739 C C . ALA A 1 100 ? -9.668 6.262 -7.410 1.00 94.38 100 ALA A C 1
ATOM 741 O O . ALA A 1 100 ? -9.920 5.084 -7.659 1.00 94.38 100 ALA A O 1
ATOM 742 N N . ASP A 1 101 ? -9.695 7.208 -8.351 1.00 95.12 101 ASP A N 1
ATOM 743 C CA . ASP A 1 101 ? -10.137 6.946 -9.729 1.00 95.12 101 ASP A CA 1
ATOM 744 C C . ASP A 1 101 ? -9.218 5.959 -10.459 1.00 95.12 101 ASP A C 1
ATOM 746 O O . ASP A 1 101 ? -9.681 4.990 -11.074 1.00 95.12 101 ASP A O 1
ATOM 750 N N . LYS A 1 102 ? -7.899 6.162 -10.344 1.00 96.50 102 LYS A N 1
ATOM 751 C CA . LYS A 1 102 ? -6.891 5.267 -10.927 1.00 96.50 102 LYS A CA 1
ATOM 752 C C . LYS A 1 102 ? -6.940 3.891 -10.274 1.00 96.50 102 LYS A C 1
ATOM 754 O O . LYS A 1 102 ? -6.950 2.877 -10.965 1.00 96.50 102 LYS A O 1
ATOM 759 N N . PHE A 1 103 ? -7.018 3.851 -8.947 1.00 96.50 103 PHE A N 1
ATOM 760 C CA . PHE A 1 103 ? -7.041 2.620 -8.164 1.00 96.50 103 PHE A CA 1
ATOM 761 C C . PHE A 1 103 ? -8.294 1.785 -8.459 1.00 96.50 103 PHE A C 1
ATOM 763 O O . PHE A 1 103 ? -8.207 0.570 -8.637 1.00 96.50 103 PHE A O 1
ATOM 770 N N . LYS A 1 104 ? -9.452 2.443 -8.605 1.00 95.75 104 LYS A N 1
ATOM 771 C CA . LYS A 1 104 ? -10.716 1.815 -9.003 1.00 95.75 104 LYS A CA 1
ATOM 772 C C . LYS A 1 104 ? -10.656 1.268 -10.426 1.00 95.75 104 LYS A C 1
ATOM 774 O O . LYS A 1 104 ? -11.046 0.127 -10.644 1.00 95.75 104 LYS A O 1
ATOM 779 N N . THR A 1 105 ? -10.128 2.045 -11.373 1.00 96.38 105 THR A N 1
ATOM 780 C CA . THR A 1 105 ? -9.951 1.612 -12.771 1.00 96.38 105 THR A CA 1
ATOM 781 C C . THR A 1 105 ? -8.988 0.429 -12.879 1.00 96.38 105 THR A C 1
ATOM 783 O O . THR A 1 105 ? -9.235 -0.506 -13.634 1.00 96.38 105 THR A O 1
ATOM 786 N N . ASN A 1 106 ? -7.913 0.441 -12.089 1.00 97.50 106 ASN A N 1
ATOM 787 C CA . ASN A 1 106 ? -6.952 -0.654 -11.996 1.00 97.50 106 ASN A CA 1
ATOM 788 C C . ASN A 1 106 ? -7.556 -1.931 -11.369 1.00 97.50 106 ASN A C 1
ATOM 790 O O . ASN A 1 106 ? -7.043 -3.025 -11.596 1.00 97.50 106 ASN A O 1
ATOM 794 N N . GLY A 1 107 ? -8.647 -1.808 -10.604 1.00 97.06 107 GLY A N 1
ATOM 795 C CA . GLY A 1 107 ? -9.250 -2.915 -9.859 1.00 97.06 107 GLY A CA 1
ATOM 796 C C . GLY A 1 107 ? -8.459 -3.296 -8.607 1.00 97.06 107 GLY A C 1
ATOM 797 O O . GLY A 1 107 ? -8.541 -4.440 -8.163 1.00 97.06 107 GLY A O 1
ATOM 798 N N . GLY A 1 108 ? -7.678 -2.363 -8.054 1.00 97.38 108 GLY A N 1
ATOM 799 C CA . GLY A 1 108 ? -6.788 -2.621 -6.927 1.00 97.38 108 GLY A CA 1
ATOM 800 C C . GLY A 1 108 ? -7.516 -3.012 -5.637 1.00 97.38 108 GLY A C 1
ATOM 801 O O . GLY A 1 108 ? -8.731 -2.836 -5.503 1.00 97.38 108 GLY A O 1
ATOM 802 N N . ILE A 1 109 ? -6.752 -3.529 -4.671 1.00 97.69 109 ILE A N 1
ATOM 803 C CA . ILE A 1 109 ? -7.236 -3.941 -3.346 1.00 97.69 109 ILE A CA 1
ATOM 804 C C . ILE A 1 109 ? -6.554 -3.159 -2.218 1.00 97.69 109 ILE A C 1
ATOM 806 O O . ILE A 1 109 ? -5.326 -3.102 -2.132 1.00 97.69 109 ILE A O 1
ATOM 810 N N . LEU A 1 110 ? -7.355 -2.578 -1.323 1.00 97.19 110 LEU A N 1
ATOM 811 C CA . LEU A 1 110 ? -6.879 -1.984 -0.073 1.00 97.19 110 LEU A CA 1
ATOM 812 C C . LEU A 1 110 ? -6.898 -3.043 1.030 1.00 97.19 110 LEU A C 1
ATOM 814 O O . LEU A 1 110 ? -7.976 -3.474 1.439 1.00 97.19 110 LEU A O 1
ATOM 818 N N . MET A 1 111 ? -5.734 -3.452 1.536 1.00 97.06 111 MET A N 1
ATOM 819 C CA . MET A 1 111 ? -5.662 -4.357 2.686 1.00 97.06 111 MET A CA 1
ATOM 820 C C . MET A 1 111 ? -5.466 -3.545 3.967 1.00 97.06 111 MET A C 1
ATOM 822 O O . MET A 1 111 ? -4.364 -3.074 4.259 1.00 97.06 111 MET A O 1
ATOM 826 N N . LEU A 1 112 ? -6.562 -3.368 4.704 1.00 96.25 112 LEU A N 1
ATOM 827 C CA . LEU A 1 112 ? -6.655 -2.470 5.850 1.00 96.25 112 LEU A CA 1
ATOM 828 C C . LEU A 1 112 ? -5.828 -2.977 7.029 1.00 96.25 112 LEU A C 1
ATOM 830 O O . LEU A 1 112 ? -5.909 -4.148 7.402 1.00 96.25 112 LEU A O 1
ATOM 834 N N . THR A 1 113 ? -5.053 -2.074 7.615 1.00 94.88 113 THR A N 1
ATOM 835 C CA . THR A 1 113 ? -4.220 -2.350 8.787 1.00 94.88 113 THR A CA 1
ATOM 836 C C . THR A 1 113 ? -5.008 -2.380 10.093 1.00 94.88 113 THR A C 1
ATOM 838 O O . THR A 1 113 ? -6.081 -1.788 10.202 1.00 94.88 113 THR A O 1
ATOM 841 N N . MET A 1 114 ? -4.426 -3.042 11.092 1.00 94.38 114 MET A N 1
ATOM 842 C CA . MET A 1 114 ? -4.823 -2.950 12.501 1.00 94.38 114 MET A CA 1
ATOM 843 C C . MET A 1 114 ? -3.761 -2.226 13.347 1.00 94.38 114 MET A C 1
ATOM 845 O O . MET A 1 114 ? -3.843 -2.231 14.572 1.00 94.38 114 MET A O 1
ATOM 849 N N . ASP A 1 115 ? -2.775 -1.587 12.706 1.00 94.69 115 ASP A N 1
ATOM 850 C CA . ASP A 1 115 ? -1.813 -0.715 13.377 1.00 94.69 115 ASP A CA 1
ATOM 851 C C . ASP A 1 115 ? -2.509 0.550 13.884 1.00 94.69 115 ASP A C 1
ATOM 853 O O . ASP A 1 115 ? -2.997 1.386 13.112 1.00 94.69 115 ASP A O 1
ATOM 857 N N . CYS A 1 116 ? -2.500 0.725 15.199 1.00 95.06 116 CYS A N 1
ATOM 858 C CA . CYS A 1 116 ? -3.057 1.888 15.866 1.00 95.06 116 CYS A CA 1
ATOM 859 C C . CYS A 1 116 ? -2.477 3.214 15.360 1.00 95.06 116 CYS A C 1
ATOM 861 O O . CYS A 1 116 ? -3.214 4.197 15.292 1.00 95.06 116 CYS A O 1
ATOM 863 N N . ALA A 1 117 ? -1.207 3.253 14.944 1.00 95.44 117 ALA A N 1
ATOM 864 C CA . ALA A 1 117 ? -0.570 4.456 14.402 1.00 95.44 117 ALA A CA 1
ATOM 865 C C . ALA A 1 117 ? -1.142 4.900 13.043 1.00 95.44 117 ALA A C 1
ATOM 867 O O . ALA A 1 117 ? -0.935 6.043 12.625 1.00 95.44 117 ALA A O 1
ATOM 868 N N . LEU A 1 118 ? -1.845 4.002 12.350 1.00 95.88 118 LEU A N 1
ATOM 869 C CA . LEU A 1 118 ? -2.381 4.221 11.009 1.00 95.88 118 LEU A CA 1
ATOM 870 C C . LEU A 1 118 ? -3.905 4.368 10.989 1.00 95.88 118 LEU A C 1
ATOM 872 O O . LEU A 1 118 ? -4.441 4.949 10.046 1.00 95.88 118 LEU A O 1
ATOM 876 N N . MET A 1 119 ? -4.615 3.883 12.009 1.00 95.44 119 MET A N 1
ATOM 877 C CA . MET A 1 119 ? -6.084 3.917 12.035 1.00 95.44 119 MET A CA 1
ATOM 878 C C . MET A 1 119 ? -6.697 4.791 13.134 1.00 95.44 119 MET A C 1
ATOM 880 O O . MET A 1 119 ? -7.862 5.163 13.006 1.00 95.44 119 MET A O 1
ATOM 884 N N . ALA A 1 120 ? -5.941 5.156 14.177 1.00 95.25 120 ALA A N 1
ATOM 885 C CA . ALA A 1 120 ? -6.451 5.927 15.309 1.00 95.25 120 ALA A CA 1
ATOM 886 C C . ALA A 1 120 ? -5.731 7.276 15.461 1.00 95.25 120 ALA A C 1
ATOM 888 O O . ALA A 1 120 ? -4.505 7.351 15.446 1.00 95.25 120 ALA A O 1
ATOM 889 N N . SER A 1 121 ? -6.486 8.355 15.692 1.00 91.25 121 SER A N 1
ATOM 890 C CA . SER A 1 121 ? -5.910 9.684 15.971 1.00 91.25 121 SER A CA 1
ATOM 891 C C . SER A 1 121 ? -5.168 9.750 17.315 1.00 91.25 121 SER A C 1
ATOM 893 O O . SER A 1 121 ? -4.381 10.666 17.535 1.00 91.25 121 SER A O 1
ATOM 895 N N . LYS A 1 122 ? -5.434 8.791 18.213 1.00 93.25 122 LYS A N 1
ATOM 896 C CA . LYS A 1 122 ? -4.763 8.589 19.506 1.00 93.25 122 LYS A CA 1
ATOM 897 C C . LYS A 1 122 ? -4.232 7.152 19.586 1.00 93.25 122 LYS A C 1
ATOM 899 O O . LYS A 1 122 ? -4.892 6.295 20.182 1.00 93.25 122 LYS A O 1
ATOM 904 N N . PRO A 1 123 ? -3.093 6.847 18.937 1.00 93.12 123 PRO A N 1
ATOM 905 C CA . PRO A 1 123 ? -2.581 5.480 18.811 1.00 93.12 123 PRO A CA 1
ATOM 906 C C . PRO A 1 123 ? -2.356 4.772 20.153 1.00 93.12 123 PRO A C 1
ATOM 908 O O . PRO A 1 123 ? -2.461 3.551 20.258 1.00 93.12 123 PRO A O 1
ATOM 911 N N . GLU A 1 124 ? -2.064 5.526 21.211 1.00 93.38 124 GLU A N 1
ATOM 912 C CA . GLU A 1 124 ? -1.855 5.013 22.558 1.00 93.38 124 GLU A CA 1
ATOM 913 C C . GLU A 1 124 ? -3.124 4.418 23.186 1.00 93.38 124 GLU A C 1
ATOM 915 O O . GLU A 1 124 ? -3.002 3.526 24.023 1.00 93.38 124 GLU A O 1
ATOM 920 N N . ASN A 1 125 ? -4.314 4.823 22.736 1.00 93.38 125 ASN A N 1
ATOM 921 C CA . ASN A 1 125 ? -5.612 4.404 23.278 1.00 93.38 125 ASN A CA 1
ATOM 922 C C . ASN A 1 125 ? -6.563 3.868 22.194 1.00 93.38 125 ASN A C 1
ATOM 924 O O . ASN A 1 125 ? -7.779 3.982 22.324 1.00 93.38 125 ASN A O 1
ATOM 928 N N . CYS A 1 126 ? -6.014 3.319 21.112 1.00 94.31 126 CYS A N 1
ATOM 929 C CA . CYS A 1 126 ? -6.796 2.734 20.029 1.00 94.31 126 CYS A CA 1
ATOM 930 C C . CYS A 1 126 ? -7.687 1.570 20.492 1.00 94.31 126 CYS A C 1
ATOM 932 O O . CYS A 1 126 ? -7.355 0.815 21.410 1.00 94.31 126 CYS A O 1
ATOM 934 N N . THR A 1 127 ? -8.799 1.390 19.789 1.00 93.50 127 THR A N 1
ATOM 935 C CA . THR A 1 127 ? -9.836 0.400 20.084 1.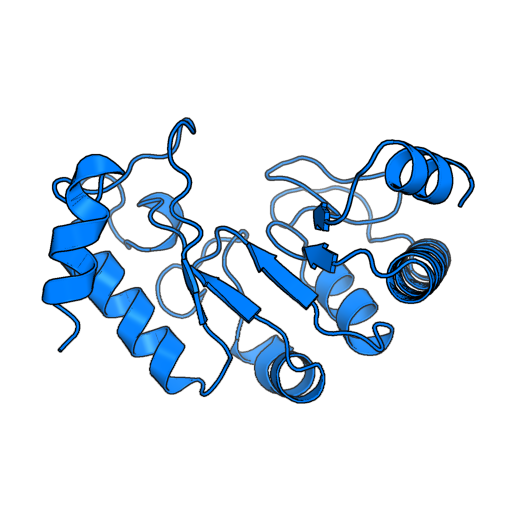00 93.50 127 THR A CA 1
ATOM 936 C C . THR A 1 127 ? -10.293 -0.327 18.819 1.00 93.50 127 THR A C 1
ATOM 938 O O . THR A 1 127 ? -9.976 0.071 17.696 1.00 93.50 127 THR A O 1
ATOM 941 N N . ALA A 1 128 ? -11.098 -1.378 18.985 1.00 91.19 128 ALA A N 1
ATOM 942 C CA . ALA A 1 128 ? -11.763 -2.031 17.860 1.00 91.19 128 ALA A CA 1
ATOM 943 C C . ALA A 1 128 ? -12.705 -1.084 17.086 1.00 91.19 128 ALA A C 1
ATOM 945 O O . ALA A 1 128 ? -12.925 -1.281 15.890 1.00 91.19 128 ALA A O 1
ATOM 946 N N . ASP A 1 129 ? -13.227 -0.032 17.725 1.00 91.75 129 ASP A N 1
ATOM 947 C CA . ASP A 1 129 ? -14.087 0.952 17.060 1.00 91.75 129 ASP A CA 1
ATOM 948 C C . ASP A 1 129 ? -13.315 1.831 16.069 1.00 91.75 129 ASP A C 1
ATOM 950 O O . ASP A 1 129 ? -13.859 2.188 15.023 1.00 91.75 129 ASP A O 1
ATOM 954 N N . ASP A 1 130 ? -12.032 2.111 16.325 1.00 95.12 130 ASP A N 1
ATOM 955 C CA . ASP A 1 130 ? -11.168 2.805 15.362 1.00 95.12 130 ASP A CA 1
ATOM 956 C C . ASP A 1 130 ? -11.016 1.982 14.076 1.00 95.12 130 ASP A C 1
ATOM 958 O O . ASP A 1 130 ? -11.139 2.508 12.966 1.00 95.12 130 ASP A O 1
ATOM 962 N N . PHE A 1 131 ? -10.852 0.663 14.213 1.00 93.56 131 PHE A N 1
ATOM 963 C CA . PHE A 1 131 ? -10.825 -0.244 13.070 1.00 93.56 131 PHE A CA 1
ATOM 964 C C . PHE A 1 131 ? -12.184 -0.313 12.350 1.00 93.56 131 PHE A C 1
ATOM 966 O O . PHE A 1 131 ? -12.235 -0.235 11.121 1.00 93.56 131 PHE A O 1
ATOM 973 N N . ARG A 1 132 ? -13.311 -0.382 13.076 1.00 92.06 132 ARG A N 1
ATOM 974 C CA . ARG A 1 132 ? -14.663 -0.332 12.472 1.00 92.06 132 ARG A CA 1
ATOM 975 C C . ARG A 1 132 ? -14.902 0.972 11.707 1.00 92.06 132 ARG A C 1
ATOM 977 O O . ARG A 1 132 ? -15.503 0.965 10.628 1.00 92.06 132 ARG A O 1
ATOM 984 N N . LYS A 1 133 ? -14.399 2.097 12.219 1.00 94.81 133 LYS A N 1
ATOM 985 C CA . LYS A 1 133 ? -14.428 3.391 11.527 1.00 94.81 133 LYS A CA 1
ATOM 986 C C . LYS A 1 133 ? -13.581 3.360 10.254 1.00 94.81 133 LYS A C 1
ATOM 988 O O . LYS A 1 133 ? -14.053 3.817 9.212 1.00 94.81 133 LYS A O 1
ATOM 993 N N . LEU A 1 134 ? -12.376 2.790 10.305 1.00 95.81 134 LEU A N 1
ATOM 994 C CA . LEU A 1 134 ? -11.538 2.589 9.120 1.00 95.81 134 LEU A CA 1
ATOM 995 C C . LEU A 1 134 ? -12.252 1.738 8.066 1.00 95.81 134 LEU A C 1
ATOM 997 O O . LEU A 1 134 ? -12.364 2.160 6.915 1.00 95.81 134 LEU A O 1
ATOM 1001 N N . LEU A 1 135 ? -12.796 0.590 8.464 1.00 94.62 135 LEU A N 1
ATOM 1002 C CA . LEU A 1 135 ? -13.502 -0.329 7.576 1.00 94.62 135 LEU A CA 1
ATOM 1003 C C . LEU A 1 135 ? -14.743 0.308 6.938 1.00 94.62 135 LEU A C 1
ATOM 1005 O O . LEU A 1 135 ? -14.930 0.203 5.727 1.00 94.62 135 LEU A O 1
ATOM 1009 N N . SER A 1 136 ? -15.579 0.994 7.719 1.00 94.50 136 SER A N 1
ATOM 1010 C CA . SER A 1 136 ? -16.782 1.661 7.198 1.00 94.50 136 SER A CA 1
ATOM 1011 C C . SER A 1 136 ? -16.444 2.813 6.245 1.00 94.50 136 SER A C 1
ATOM 1013 O O . SER A 1 136 ? -17.059 2.928 5.184 1.00 94.50 136 SER A O 1
ATOM 1015 N N . THR A 1 137 ? -15.412 3.604 6.557 1.00 95.69 137 THR A N 1
ATOM 1016 C CA . THR A 1 137 ? -14.912 4.665 5.668 1.00 95.69 137 THR A CA 1
ATOM 1017 C C . THR A 1 137 ? -14.369 4.079 4.364 1.00 95.69 137 THR A C 1
ATOM 1019 O O . THR A 1 137 ? -14.719 4.548 3.282 1.00 95.69 137 THR A O 1
ATOM 1022 N N . ALA A 1 138 ? -13.567 3.013 4.446 1.00 95.50 138 ALA A N 1
ATOM 1023 C CA . ALA A 1 138 ? -13.031 2.323 3.277 1.00 95.50 138 ALA A CA 1
ATOM 1024 C C . ALA A 1 138 ? -14.146 1.712 2.414 1.00 95.50 138 ALA A C 1
ATOM 1026 O O . ALA A 1 138 ? -14.113 1.843 1.192 1.00 95.50 138 ALA A O 1
ATOM 1027 N N . LYS A 1 139 ? -15.184 1.129 3.027 1.00 93.88 139 LYS A N 1
ATOM 1028 C CA . LYS A 1 139 ? -16.365 0.602 2.320 1.00 93.88 139 LYS A CA 1
ATOM 1029 C C . LYS A 1 139 ? -17.084 1.688 1.519 1.00 93.88 139 LYS A C 1
ATOM 1031 O O . LYS A 1 139 ? -17.504 1.429 0.394 1.00 93.88 139 LYS A O 1
ATOM 1036 N N . GLY A 1 140 ? -17.155 2.911 2.048 1.00 93.12 140 GLY A N 1
ATOM 1037 C CA . GLY A 1 140 ? -17.729 4.069 1.356 1.00 93.12 140 GLY A CA 1
ATOM 1038 C C . GLY A 1 140 ? -17.014 4.460 0.055 1.00 93.12 140 GLY A C 1
ATOM 1039 O O . GLY A 1 140 ? -17.614 5.115 -0.791 1.00 93.12 140 GLY A O 1
ATOM 1040 N N . THR A 1 141 ? -15.764 4.028 -0.149 1.00 92.00 141 THR A N 1
ATOM 1041 C CA . THR A 1 141 ? -15.006 4.305 -1.385 1.00 92.00 141 THR A CA 1
ATOM 1042 C C . THR A 1 141 ? -15.445 3.442 -2.575 1.00 92.00 141 THR A C 1
ATOM 1044 O O . THR A 1 141 ? -15.165 3.782 -3.725 1.00 92.00 141 THR A O 1
ATOM 1047 N N . GLY A 1 142 ? -16.123 2.316 -2.318 1.00 91.19 142 GLY A N 1
ATOM 1048 C CA . GLY A 1 142 ? -16.495 1.341 -3.345 1.00 91.19 142 GLY A CA 1
ATOM 1049 C C . GLY A 1 142 ? -15.313 0.578 -3.959 1.00 91.19 142 GLY A C 1
ATOM 1050 O O . GLY A 1 142 ? -15.458 0.031 -5.052 1.00 91.19 142 GLY A O 1
ATOM 1051 N N . LEU A 1 143 ? -14.149 0.570 -3.301 1.00 93.12 143 LEU A N 1
ATOM 1052 C CA . LEU A 1 143 ? -12.990 -0.238 -3.687 1.00 93.12 143 LEU A CA 1
ATOM 1053 C C . LEU A 1 143 ? -13.066 -1.674 -3.154 1.00 93.12 143 LEU A C 1
ATOM 1055 O O . LEU A 1 143 ? -13.809 -1.968 -2.218 1.00 93.12 143 LEU A O 1
ATOM 1059 N N . ASN A 1 144 ? -12.224 -2.554 -3.707 1.00 96.06 144 ASN A N 1
ATOM 1060 C CA . ASN A 1 144 ? -11.996 -3.878 -3.135 1.00 96.06 144 ASN A CA 1
ATOM 1061 C C . ASN A 1 144 ? -11.232 -3.749 -1.814 1.00 96.06 144 ASN A C 1
ATOM 1063 O O . ASN A 1 144 ? -10.208 -3.062 -1.745 1.00 96.06 144 ASN A O 1
ATOM 1067 N N . LEU A 1 145 ? -11.711 -4.442 -0.784 1.00 96.06 145 LEU A N 1
ATOM 1068 C CA . LEU A 1 145 ? -11.140 -4.405 0.558 1.00 96.06 145 LEU A CA 1
ATOM 1069 C C . LEU A 1 145 ? -10.620 -5.783 0.967 1.00 96.06 145 LEU A C 1
ATOM 1071 O O . LEU A 1 145 ? -11.216 -6.809 0.646 1.00 96.06 145 LEU A O 1
ATOM 1075 N N . GLY A 1 146 ? -9.533 -5.785 1.726 1.00 94.06 146 GLY A N 1
ATOM 1076 C CA . GLY A 1 146 ? -8.991 -6.939 2.430 1.00 94.06 146 GLY A CA 1
ATOM 1077 C C . GLY A 1 146 ? -8.494 -6.542 3.818 1.00 94.06 146 GLY A C 1
ATOM 1078 O O . GLY A 1 146 ? -8.531 -5.370 4.194 1.00 94.06 146 GLY A O 1
ATOM 1079 N N . LEU A 1 147 ? -7.998 -7.519 4.573 1.00 92.12 147 LEU A N 1
ATOM 1080 C CA . LEU A 1 147 ? -7.392 -7.307 5.887 1.00 92.12 147 LEU A CA 1
ATOM 1081 C C . LEU A 1 147 ? -5.885 -7.553 5.813 1.00 92.12 147 LEU A C 1
ATOM 1083 O O . LEU A 1 147 ? -5.448 -8.593 5.329 1.00 92.12 147 LEU A O 1
ATOM 1087 N N . GLY A 1 148 ? -5.101 -6.601 6.308 1.00 86.31 148 GLY A N 1
ATOM 1088 C CA . GLY A 1 148 ? -3.650 -6.673 6.450 1.00 86.31 148 GLY A CA 1
ATOM 1089 C C . GLY A 1 148 ? -3.259 -6.386 7.895 1.00 86.31 148 GLY A C 1
ATOM 1090 O O . GLY A 1 148 ? -2.598 -5.390 8.156 1.00 86.31 148 GLY A O 1
ATOM 1091 N N . GLY A 1 149 ? -3.706 -7.227 8.832 1.00 75.75 149 GLY A N 1
ATOM 1092 C CA . GLY A 1 149 ? -3.709 -6.955 10.278 1.00 75.75 149 GLY A CA 1
ATOM 1093 C C . GLY A 1 149 ? -2.351 -6.779 10.972 1.00 75.75 149 GLY A C 1
ATOM 1094 O O . GLY A 1 149 ? -2.338 -6.627 12.184 1.00 75.75 149 GLY A O 1
ATOM 1095 N N . VAL A 1 150 ? -1.228 -6.792 10.238 1.00 82.06 150 VAL A N 1
ATOM 1096 C CA . VAL A 1 150 ? 0.149 -6.595 10.747 1.00 82.06 150 VAL A CA 1
ATOM 1097 C C . VAL A 1 150 ? 0.499 -7.428 11.995 1.00 82.06 150 VAL A C 1
ATOM 1099 O O . VAL A 1 150 ? 1.316 -7.016 12.819 1.00 82.06 150 VAL A O 1
ATOM 1102 N N . PHE A 1 151 ? -0.106 -8.613 12.128 1.00 82.19 151 PHE A N 1
ATOM 1103 C CA . PHE A 1 151 ? 0.182 -9.552 13.214 1.00 82.19 151 PHE A CA 1
ATOM 1104 C C . PHE A 1 151 ? 1.669 -9.924 13.238 1.00 82.19 151 PHE A C 1
ATOM 1106 O O . PHE A 1 151 ? 2.322 -9.951 12.194 1.00 82.19 151 PHE A O 1
ATOM 1113 N N . ASP A 1 152 ? 2.197 -10.178 14.436 1.00 80.50 152 ASP A N 1
ATOM 1114 C CA . ASP A 1 152 ? 3.612 -10.490 14.692 1.00 80.50 152 ASP A CA 1
ATOM 1115 C C . ASP A 1 152 ? 4.614 -9.404 14.252 1.00 80.50 152 ASP A C 1
ATOM 1117 O O . ASP A 1 152 ? 5.819 -9.646 14.161 1.00 80.50 152 ASP A O 1
ATOM 1121 N N . SER A 1 153 ? 4.137 -8.181 14.009 1.00 83.06 153 SER A N 1
ATOM 1122 C CA . SER A 1 153 ? 4.989 -7.006 13.831 1.00 83.06 153 SER A CA 1
ATOM 1123 C C . SER A 1 153 ? 5.216 -6.267 15.156 1.00 83.06 153 SER A C 1
ATOM 1125 O O . SER A 1 153 ? 4.629 -6.587 16.187 1.00 83.06 153 SER A O 1
ATOM 1127 N N . SER A 1 154 ? 6.054 -5.229 15.132 1.00 82.88 154 SER A N 1
ATOM 1128 C CA . SER A 1 154 ? 6.203 -4.302 16.260 1.00 82.88 154 SER A CA 1
ATOM 1129 C C . SER A 1 154 ? 5.044 -3.302 16.389 1.00 82.88 154 SER A C 1
ATOM 1131 O O . SER A 1 154 ? 5.104 -2.419 17.245 1.00 82.88 154 SER A O 1
ATOM 1133 N N . ALA A 1 155 ? 4.040 -3.367 15.508 1.00 87.81 155 ALA A N 1
ATOM 1134 C CA . ALA A 1 155 ? 2.891 -2.476 15.550 1.00 87.81 155 ALA A CA 1
ATOM 1135 C C . ALA A 1 155 ? 2.030 -2.756 16.784 1.00 87.81 155 ALA A C 1
ATOM 1137 O O . ALA A 1 155 ? 1.857 -3.897 17.212 1.00 87.81 155 ALA A O 1
ATOM 1138 N N . LYS A 1 156 ? 1.443 -1.694 17.337 1.00 90.94 156 LYS A N 1
ATOM 1139 C CA . LYS A 1 156 ? 0.431 -1.831 18.379 1.00 90.94 156 LYS A CA 1
ATOM 1140 C C . LYS A 1 156 ? -0.908 -2.129 17.713 1.00 90.94 156 LYS A C 1
ATOM 1142 O O . LYS A 1 156 ? -1.364 -1.326 16.904 1.00 90.94 156 LYS A O 1
ATOM 1147 N N . THR A 1 157 ? -1.543 -3.230 18.096 1.00 90.94 157 THR A N 1
ATOM 1148 C CA . THR A 1 157 ? -2.935 -3.538 17.744 1.00 90.94 157 THR A CA 1
ATOM 1149 C C . THR A 1 157 ? -3.852 -3.230 18.931 1.00 90.94 157 THR A C 1
ATOM 1151 O O . THR A 1 157 ? -3.405 -3.270 20.085 1.00 90.94 157 THR A O 1
ATOM 1154 N N . PRO A 1 158 ? -5.126 -2.878 18.697 1.00 89.75 158 PRO A N 1
ATOM 1155 C CA . PRO A 1 158 ? -6.055 -2.627 19.785 1.00 89.75 158 PRO A CA 1
ATOM 1156 C C . PRO A 1 158 ? -6.432 -3.952 20.467 1.00 89.75 158 PRO A C 1
ATOM 1158 O O . PRO A 1 158 ? -6.450 -4.994 19.806 1.00 89.75 158 PRO A O 1
ATOM 1161 N N . PRO A 1 159 ? -6.773 -3.926 21.767 1.00 87.44 159 PRO A N 1
ATOM 1162 C CA . PRO A 1 159 ? -7.290 -5.105 22.452 1.00 87.44 159 PRO A CA 1
ATOM 1163 C C . PRO A 1 159 ? -8.556 -5.645 21.771 1.00 87.44 159 PRO A C 1
ATOM 1165 O O . PRO A 1 159 ? -9.450 -4.871 21.416 1.00 87.44 159 PRO A O 1
ATOM 1168 N N . GLY A 1 160 ? -8.651 -6.965 21.635 1.00 84.56 160 GLY A N 1
ATOM 1169 C CA . GLY A 1 160 ? -9.764 -7.658 20.988 1.00 84.56 160 GLY A CA 1
ATOM 1170 C C . GLY A 1 160 ? -9.685 -7.700 19.460 1.00 84.56 160 GLY A C 1
ATOM 1171 O O . GLY A 1 160 ? -10.676 -8.058 18.831 1.00 84.56 160 GLY A O 1
ATOM 1172 N N . LEU A 1 161 ? -8.550 -7.324 18.862 1.00 85.19 161 LEU A N 1
ATOM 1173 C CA . LEU A 1 161 ? -8.253 -7.500 17.433 1.00 85.19 161 LEU A CA 1
ATOM 1174 C C . LEU A 1 161 ? -6.892 -8.175 17.227 1.00 85.19 161 LEU A C 1
ATOM 1176 O O . LEU A 1 161 ? -6.194 -7.899 16.253 1.00 85.19 161 LEU A O 1
ATOM 1180 N N . GLU A 1 162 ? -6.487 -9.055 18.138 1.00 83.06 162 GLU A N 1
ATOM 1181 C CA . GLU A 1 162 ? -5.341 -9.929 17.928 1.00 83.06 162 GLU A CA 1
ATOM 1182 C C . GLU A 1 162 ? -5.697 -11.083 16.973 1.00 83.06 162 GLU A C 1
ATOM 1184 O O . GLU A 1 162 ? -6.861 -11.332 16.657 1.00 83.06 162 GLU A O 1
ATOM 1189 N N . PHE A 1 163 ? -4.690 -11.835 16.516 1.00 81.75 163 PHE A N 1
ATOM 1190 C CA . PHE A 1 163 ? -4.895 -12.945 15.574 1.00 81.75 163 PHE A CA 1
ATOM 1191 C C . PHE A 1 163 ? -5.969 -13.945 16.045 1.00 81.75 163 PHE A C 1
ATOM 1193 O O . PHE A 1 163 ? -6.783 -14.416 15.252 1.00 81.75 163 PHE A O 1
ATOM 1200 N N . LYS A 1 164 ? -6.003 -14.229 17.354 1.00 83.81 164 LYS A N 1
ATOM 1201 C CA . LYS A 1 164 ? -6.984 -15.121 17.995 1.00 83.81 164 LYS A CA 1
ATOM 1202 C C . LYS A 1 164 ? -8.426 -14.587 17.947 1.00 83.81 164 LYS A C 1
ATOM 1204 O O . LYS A 1 164 ? -9.357 -15.377 18.063 1.00 83.81 164 LYS A O 1
ATOM 1209 N N . ASP A 1 165 ? -8.606 -13.277 17.785 1.00 85.69 165 ASP A N 1
ATOM 1210 C CA . ASP A 1 165 ? -9.898 -12.589 17.874 1.00 85.69 165 ASP A CA 1
ATOM 1211 C C . ASP A 1 165 ? -10.532 -12.351 16.491 1.00 85.69 165 ASP A C 1
ATOM 1213 O O . ASP A 1 165 ? -11.690 -11.940 16.395 1.00 85.69 165 ASP A O 1
ATOM 1217 N N . LEU A 1 166 ? -9.816 -12.672 15.403 1.00 82.62 166 LEU A N 1
ATOM 1218 C CA . LEU A 1 166 ? -10.318 -12.557 14.029 1.00 82.62 166 LEU A CA 1
ATOM 1219 C C . LEU A 1 166 ? -11.674 -13.247 13.786 1.00 82.62 166 LEU A C 1
ATOM 1221 O O . LEU A 1 166 ? -12.503 -12.638 13.111 1.00 82.62 166 LEU A O 1
ATOM 1225 N N . PRO A 1 167 ? -11.957 -14.459 14.311 1.00 85.56 167 PRO A N 1
ATOM 1226 C CA . PRO A 1 167 ? -13.278 -15.067 14.149 1.00 85.56 167 PRO A CA 1
ATOM 1227 C C . PRO A 1 167 ? -14.403 -14.179 14.699 1.00 85.56 167 PRO A C 1
ATOM 1229 O O . PRO A 1 167 ? -15.367 -13.900 13.992 1.00 85.56 167 PRO A O 1
ATOM 1232 N N . ALA A 1 168 ? -14.229 -13.645 15.912 1.00 83.75 168 ALA A N 1
ATOM 1233 C CA . ALA A 1 168 ? -15.217 -12.775 16.546 1.00 83.75 168 ALA A CA 1
ATOM 1234 C C . ALA A 1 168 ? -15.380 -11.439 15.802 1.00 83.75 168 ALA A C 1
ATOM 1236 O O . ALA A 1 168 ? -16.484 -10.896 15.730 1.00 83.75 168 ALA A O 1
ATOM 1237 N N . LEU A 1 169 ? -14.297 -10.914 15.214 1.00 80.12 169 LEU A N 1
ATOM 1238 C CA . LEU A 1 169 ? -14.379 -9.756 14.327 1.00 80.12 169 LEU A CA 1
ATOM 1239 C C . LEU A 1 169 ? -15.303 -10.047 13.141 1.00 80.12 169 LEU A C 1
ATOM 1241 O O . LEU A 1 169 ? -16.192 -9.237 12.885 1.00 80.12 169 LEU A O 1
ATOM 1245 N N . PHE A 1 170 ? -15.120 -11.169 12.439 1.00 80.69 170 PHE A N 1
ATOM 1246 C CA . PHE A 1 170 ? -15.946 -11.510 11.277 1.00 80.69 170 PHE A CA 1
ATOM 1247 C C . PHE A 1 170 ? -17.424 -11.666 11.639 1.00 80.69 170 PHE A C 1
ATOM 1249 O O . PHE A 1 170 ? -18.266 -11.108 10.938 1.00 80.69 170 PHE A O 1
ATOM 1256 N N . ASP A 1 171 ? -17.725 -12.311 12.766 1.00 82.94 171 ASP A N 1
ATOM 1257 C CA . ASP A 1 171 ? -19.100 -12.476 13.252 1.00 82.94 171 ASP A CA 1
ATOM 1258 C C . ASP A 1 171 ? -19.774 -11.129 13.577 1.00 82.94 171 ASP A C 1
ATOM 1260 O O . ASP A 1 171 ? -20.989 -10.984 13.454 1.00 82.94 171 ASP A O 1
ATOM 1264 N N . SER A 1 172 ? -18.991 -10.115 13.964 1.00 75.38 172 SER A N 1
ATOM 1265 C CA . SER A 1 172 ? -19.502 -8.780 14.306 1.00 75.38 172 SER A CA 1
ATOM 1266 C C . SER A 1 172 ? -19.797 -7.871 13.104 1.00 75.38 172 SER A C 1
ATOM 1268 O O . SER A 1 172 ? -20.311 -6.769 13.294 1.00 75.38 172 SER A O 1
ATOM 1270 N N . LEU A 1 173 ? -19.450 -8.288 11.880 1.00 70.38 173 LEU A N 1
ATOM 1271 C CA . LEU A 1 173 ? -19.589 -7.483 10.656 1.00 70.38 173 LEU A CA 1
ATOM 1272 C C . LEU A 1 173 ? -20.912 -7.718 9.898 1.00 70.38 173 LEU A C 1
ATOM 1274 O O . LEU A 1 173 ? -21.042 -7.261 8.757 1.00 70.38 173 LEU A O 1
ATOM 1278 N N . HIS A 1 174 ? -21.869 -8.411 10.521 1.00 57.69 174 HIS A N 1
ATOM 1279 C CA . HIS A 1 174 ? -23.196 -8.724 9.982 1.00 57.69 174 HIS A CA 1
ATOM 1280 C C . HIS A 1 174 ? -24.251 -7.660 10.297 1.00 57.69 174 HIS A C 1
ATOM 1282 O O . HIS A 1 174 ? -24.338 -7.222 11.465 1.00 57.69 174 HIS A O 1
#

Organism: Riptortus pedestris (NCBI:txid329032)